Protein AF-A0A2A6BI28-F1 (afdb_monomer_lite)

Structure (mmCIF, N/CA/C/O backbone):
data_AF-A0A2A6BI28-F1
#
_entry.id   AF-A0A2A6BI28-F1
#
loop_
_atom_site.group_PDB
_atom_site.id
_atom_site.type_symbol
_atom_site.label_atom_id
_atom_site.label_alt_id
_atom_site.label_comp_id
_atom_site.label_asym_id
_atom_site.label_entity_id
_atom_site.label_seq_id
_atom_site.pdbx_PDB_ins_code
_atom_site.Cartn_x
_atom_site.Cartn_y
_atom_site.Cartn_z
_atom_site.occupancy
_atom_site.B_iso_or_equiv
_atom_site.auth_seq_id
_atom_site.auth_comp_id
_atom_site.auth_asym_id
_atom_site.auth_atom_id
_atom_site.pdbx_PDB_model_num
ATOM 1 N N . MET A 1 1 ? 3.156 -1.240 37.378 1.00 35.31 1 MET A N 1
ATOM 2 C CA . MET A 1 1 ? 2.746 -2.511 36.747 1.00 35.31 1 MET A CA 1
ATOM 3 C C . MET A 1 1 ? 2.936 -2.356 35.239 1.00 35.31 1 MET A C 1
ATOM 5 O O . MET A 1 1 ? 2.169 -1.639 34.616 1.00 35.31 1 MET A O 1
ATOM 9 N N . ARG A 1 2 ? 4.031 -2.877 34.669 1.00 36.94 2 ARG A N 1
ATOM 10 C CA . ARG A 1 2 ? 4.276 -2.866 33.216 1.00 36.94 2 ARG A CA 1
ATOM 11 C C . ARG A 1 2 ? 4.108 -4.296 32.724 1.00 36.94 2 ARG A C 1
ATOM 13 O O . ARG A 1 2 ? 5.012 -5.106 32.868 1.00 36.94 2 ARG A O 1
ATOM 20 N N . SER A 1 3 ? 2.914 -4.602 32.233 1.00 33.25 3 SER A N 1
ATOM 21 C CA . SER A 1 3 ? 2.619 -5.865 31.566 1.00 33.25 3 SER A CA 1
ATOM 22 C C . SER A 1 3 ? 3.015 -5.725 30.099 1.00 33.25 3 SER A C 1
ATOM 24 O O . SER A 1 3 ? 2.267 -5.161 29.306 1.00 33.25 3 SER A O 1
ATOM 26 N N . LEU A 1 4 ? 4.205 -6.204 29.745 1.00 33.62 4 LEU A N 1
ATOM 27 C CA . LEU A 1 4 ? 4.521 -6.567 28.366 1.00 33.62 4 LEU A CA 1
ATOM 28 C C . LEU A 1 4 ? 4.030 -8.000 28.189 1.00 33.62 4 LEU A C 1
ATOM 30 O O . LEU A 1 4 ? 4.669 -8.938 28.657 1.00 33.62 4 LEU A O 1
ATOM 34 N N . SER A 1 5 ? 2.850 -8.154 27.590 1.00 37.97 5 SER A N 1
ATOM 35 C CA . SER A 1 5 ? 2.323 -9.480 27.289 1.00 37.97 5 SER A CA 1
ATOM 36 C C . SER A 1 5 ? 3.057 -10.023 26.069 1.00 37.97 5 SER A C 1
ATOM 38 O O . SER A 1 5 ? 3.158 -9.364 25.032 1.00 37.97 5 SER A O 1
ATOM 40 N N . LEU A 1 6 ? 3.606 -11.218 26.241 1.00 34.47 6 LEU A N 1
ATOM 41 C CA . LEU A 1 6 ? 4.351 -12.022 25.284 1.00 34.47 6 LEU A CA 1
ATOM 42 C C . LEU A 1 6 ? 3.415 -12.491 24.145 1.00 34.47 6 LEU A C 1
ATOM 44 O O . LEU A 1 6 ? 3.112 -13.669 24.025 1.00 34.47 6 LEU A O 1
ATOM 48 N N . ILE A 1 7 ? 2.908 -11.553 23.337 1.00 38.41 7 ILE A N 1
ATOM 49 C CA . ILE A 1 7 ? 2.111 -11.794 22.113 1.00 38.41 7 ILE A CA 1
ATOM 50 C C . ILE A 1 7 ? 2.899 -11.333 20.863 1.00 38.41 7 ILE A C 1
ATOM 52 O O . ILE A 1 7 ? 2.453 -11.457 19.728 1.00 38.41 7 ILE A O 1
ATOM 56 N N . ALA A 1 8 ? 4.146 -10.878 21.034 1.00 41.47 8 ALA A N 1
AT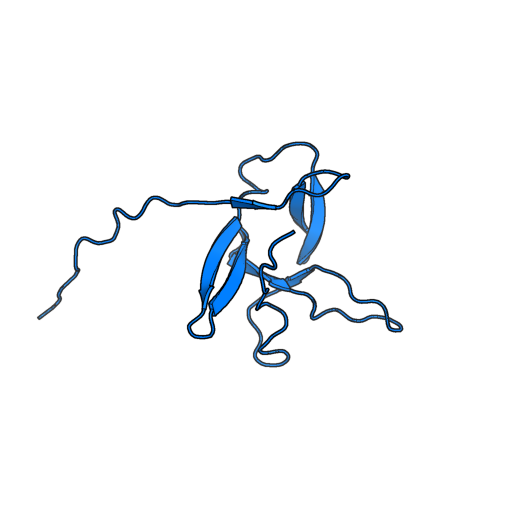OM 57 C CA . ALA A 1 8 ? 5.064 -10.512 19.948 1.00 41.47 8 ALA A CA 1
ATOM 58 C C . ALA A 1 8 ? 5.723 -11.728 19.249 1.00 41.47 8 ALA A C 1
ATOM 60 O O . ALA A 1 8 ? 6.834 -11.634 18.740 1.00 41.47 8 ALA A O 1
ATOM 61 N N . LEU A 1 9 ? 5.037 -12.874 19.242 1.00 44.44 9 LEU A N 1
ATOM 62 C CA . LEU A 1 9 ? 5.350 -14.062 18.437 1.00 44.44 9 LEU A CA 1
ATOM 63 C C . LEU A 1 9 ? 4.253 -14.321 17.390 1.00 44.44 9 LEU A C 1
ATOM 65 O O . LEU A 1 9 ? 4.130 -15.418 16.853 1.00 44.44 9 LEU A O 1
ATOM 69 N N . LEU A 1 10 ? 3.440 -13.305 17.088 1.00 47.94 10 LEU A N 1
ATOM 70 C CA . LEU A 1 10 ? 2.603 -13.304 15.898 1.00 47.94 10 LEU A CA 1
ATOM 71 C C . LEU A 1 10 ? 3.534 -13.229 14.690 1.00 47.94 10 LEU A C 1
ATOM 73 O O . LEU A 1 10 ? 4.149 -12.195 14.439 1.00 47.94 10 LEU A O 1
ATOM 77 N N . LEU A 1 11 ? 3.657 -14.358 13.990 1.00 53.72 11 LEU A N 1
ATOM 78 C CA . LEU A 1 11 ? 4.145 -14.461 12.619 1.00 53.72 11 LEU A CA 1
ATOM 79 C C . LEU A 1 11 ? 3.869 -13.143 11.886 1.00 53.72 11 LEU A C 1
ATOM 81 O O . LEU A 1 11 ? 2.713 -12.728 11.782 1.00 53.72 11 LEU A O 1
ATOM 85 N N . PHE A 1 12 ? 4.916 -12.480 11.394 1.00 60.97 12 PHE A N 1
ATOM 86 C CA . PHE A 1 12 ? 4.767 -11.414 10.411 1.00 60.97 12 PHE A CA 1
ATOM 87 C C . PHE A 1 12 ? 4.198 -12.059 9.143 1.00 60.97 12 PHE A C 1
ATOM 89 O O . PHE A 1 12 ? 4.939 -12.381 8.216 1.00 60.97 12 PHE A O 1
ATOM 96 N N . ILE A 1 13 ? 2.889 -12.332 9.126 1.00 82.00 13 ILE A N 1
ATOM 97 C CA . ILE A 1 13 ? 2.176 -12.810 7.946 1.00 82.00 13 ILE A CA 1
ATOM 98 C C . ILE A 1 13 ? 2.076 -11.601 7.033 1.00 82.00 13 ILE A C 1
ATOM 100 O O . ILE A 1 13 ? 1.112 -10.838 7.048 1.00 82.00 13 ILE A O 1
ATOM 104 N N . MET A 1 14 ? 3.159 -11.376 6.306 1.00 91.38 14 MET A N 1
ATOM 105 C CA . MET A 1 14 ? 3.179 -10.431 5.217 1.00 91.38 14 MET A CA 1
ATOM 106 C C . MET A 1 14 ? 2.493 -11.074 4.018 1.00 91.38 14 MET A C 1
ATOM 108 O O . MET A 1 14 ? 2.578 -12.284 3.805 1.00 91.38 14 MET A O 1
ATOM 112 N N . VAL A 1 15 ? 1.829 -10.249 3.225 1.00 95.12 15 VAL A N 1
ATOM 113 C CA . VAL A 1 15 ? 1.117 -10.677 2.024 1.00 95.12 15 VAL A CA 1
ATOM 114 C C . VAL A 1 15 ? 1.621 -9.892 0.828 1.00 95.12 15 VAL A C 1
ATOM 116 O O . VAL A 1 15 ? 1.998 -8.731 0.962 1.00 95.12 15 VAL A O 1
ATOM 119 N N . ALA A 1 16 ? 1.596 -10.512 -0.344 1.00 95.94 16 ALA A N 1
ATOM 120 C CA . ALA A 1 16 ? 1.794 -9.820 -1.608 1.00 95.94 16 ALA A CA 1
ATOM 121 C C . ALA A 1 16 ? 0.459 -9.798 -2.358 1.00 95.94 16 ALA A C 1
ATOM 123 O O . ALA A 1 16 ? -0.223 -10.822 -2.441 1.00 95.94 16 ALA A O 1
ATOM 124 N N . LEU A 1 17 ? 0.079 -8.641 -2.901 1.00 95.19 17 LEU A N 1
ATOM 125 C CA . LEU A 1 17 ? -1.125 -8.521 -3.725 1.00 95.19 17 LEU A CA 1
ATOM 126 C C . LEU A 1 17 ? -0.727 -8.697 -5.189 1.00 95.19 17 LEU A C 1
ATOM 128 O O . LEU A 1 17 ? 0.115 -7.953 -5.690 1.00 95.19 17 LEU A O 1
ATOM 132 N N . LYS A 1 18 ? -1.317 -9.687 -5.862 1.00 94.94 18 LYS A N 1
ATOM 133 C CA . LYS A 1 18 ? -1.001 -10.048 -7.247 1.00 94.94 18 LYS A CA 1
ATOM 134 C C . LYS A 1 18 ? -2.167 -9.721 -8.173 1.00 94.94 18 LYS A C 1
ATOM 136 O O . LYS A 1 18 ? -3.304 -10.085 -7.898 1.00 94.94 18 LYS A O 1
ATOM 141 N N . SER A 1 19 ? -1.851 -9.099 -9.300 1.00 91.44 19 SER A N 1
ATOM 142 C CA . SER A 1 19 ? -2.726 -8.943 -10.460 1.00 91.44 19 SER A CA 1
ATOM 143 C C . SER A 1 19 ? -2.225 -9.805 -11.626 1.00 91.44 19 SER A C 1
ATOM 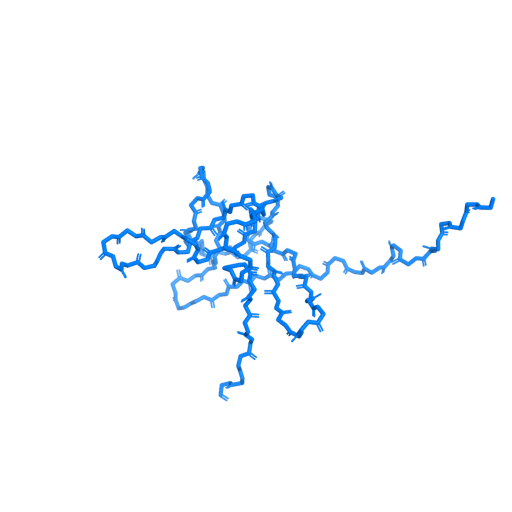145 O O . SER A 1 19 ? -1.166 -10.434 -11.545 1.00 91.44 19 SER A O 1
ATOM 147 N N . ILE A 1 20 ? -2.939 -9.784 -12.754 1.00 92.75 20 ILE A N 1
ATOM 148 C CA . ILE A 1 20 ? -2.467 -10.408 -14.002 1.00 92.75 20 ILE A CA 1
ATOM 149 C C . ILE A 1 20 ? -1.157 -9.790 -14.529 1.00 92.75 20 ILE A C 1
ATOM 151 O O . ILE A 1 20 ? -0.460 -10.427 -15.310 1.00 92.75 20 ILE A O 1
ATOM 155 N N . HIS A 1 21 ? -0.812 -8.573 -14.091 1.00 90.94 21 HIS A N 1
ATOM 156 C CA . HIS A 1 21 ? 0.373 -7.822 -14.519 1.00 90.94 21 HIS A CA 1
ATOM 157 C C . HIS A 1 21 ? 1.536 -7.883 -13.515 1.00 90.94 21 HIS A C 1
ATOM 159 O O . HIS A 1 21 ? 2.511 -7.153 -13.669 1.00 90.94 21 HIS A O 1
ATOM 165 N N . GLY A 1 22 ? 1.432 -8.714 -12.473 1.00 95.19 22 GLY A N 1
ATOM 166 C CA . GLY A 1 22 ? 2.454 -8.850 -11.433 1.00 95.19 22 GLY A CA 1
ATOM 167 C C . GLY A 1 22 ? 1.976 -8.405 -10.053 1.00 95.19 22 GLY A C 1
ATOM 168 O O . GLY A 1 22 ? 0.775 -8.259 -9.803 1.00 95.19 22 GLY A O 1
ATOM 169 N N . TYR A 1 23 ? 2.926 -8.228 -9.143 1.00 97.06 23 TYR A N 1
ATOM 170 C CA . TYR A 1 23 ? 2.704 -7.886 -7.741 1.00 97.06 23 TYR A CA 1
ATOM 171 C C . TYR A 1 23 ? 2.725 -6.380 -7.528 1.00 97.06 23 TYR A C 1
ATOM 173 O O . TYR A 1 23 ? 3.528 -5.684 -8.141 1.00 97.06 23 TYR A O 1
ATOM 181 N N . ILE A 1 24 ? 1.871 -5.866 -6.647 1.00 95.75 24 ILE A N 1
ATOM 182 C CA . ILE A 1 24 ? 1.915 -4.448 -6.296 1.00 95.75 24 ILE A CA 1
ATOM 183 C C . ILE A 1 24 ? 3.187 -4.133 -5.504 1.00 95.75 24 ILE A C 1
ATOM 185 O O . ILE A 1 24 ? 3.548 -4.856 -4.577 1.00 95.75 24 ILE A O 1
ATOM 189 N N . THR A 1 25 ? 3.843 -3.028 -5.840 1.00 95.81 25 THR A N 1
ATOM 190 C CA . THR A 1 25 ? 5.034 -2.556 -5.132 1.00 95.81 25 THR A CA 1
ATOM 191 C C . THR A 1 25 ? 4.960 -1.060 -4.860 1.00 95.81 25 THR A C 1
ATOM 193 O O . THR A 1 25 ? 4.368 -0.291 -5.627 1.00 95.81 25 THR A O 1
ATOM 196 N N . HIS A 1 26 ? 5.543 -0.649 -3.735 1.00 95.00 26 HIS A N 1
ATOM 197 C CA . HIS A 1 26 ? 5.662 0.752 -3.356 1.00 95.00 26 HIS A CA 1
ATOM 198 C C . HIS A 1 26 ? 6.971 1.313 -3.916 1.00 95.00 26 HIS A C 1
ATOM 200 O O . HIS A 1 26 ? 8.052 1.047 -3.395 1.00 95.00 26 HIS A O 1
ATOM 206 N N . TRP A 1 27 ? 6.852 2.129 -4.960 1.00 91.12 27 TRP A N 1
ATOM 207 C CA . TRP A 1 27 ? 7.971 2.793 -5.617 1.00 91.12 27 TRP A CA 1
ATOM 208 C C . TRP A 1 27 ? 8.237 4.202 -5.071 1.00 91.12 27 TRP A C 1
ATOM 210 O O . TRP A 1 27 ? 7.503 4.724 -4.229 1.00 91.12 27 TRP A O 1
ATOM 220 N N . PHE A 1 28 ? 9.287 4.852 -5.577 1.00 88.06 28 PHE A N 1
ATOM 221 C CA . PHE A 1 28 ? 9.652 6.216 -5.193 1.00 88.06 28 PHE A CA 1
ATOM 222 C C . PHE A 1 28 ? 8.457 7.186 -5.218 1.00 88.06 28 PHE A C 1
ATOM 224 O O . PHE A 1 28 ? 7.578 7.110 -6.079 1.00 88.06 28 PHE A O 1
ATOM 231 N N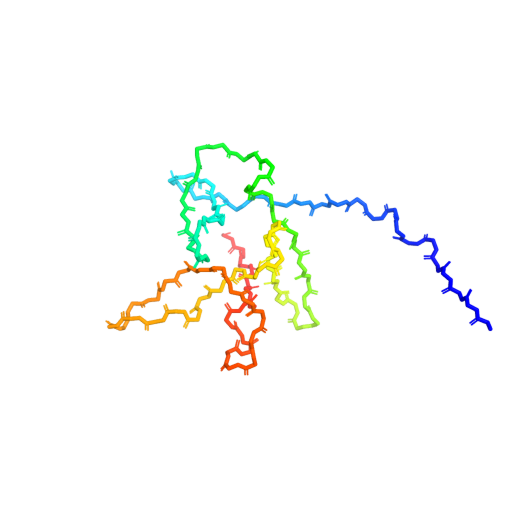 . PHE A 1 29 ? 8.457 8.116 -4.258 1.00 86.75 29 PHE A N 1
ATOM 232 C CA . PHE A 1 29 ? 7.432 9.152 -4.067 1.00 86.75 29 PHE A CA 1
ATOM 233 C C . PHE A 1 29 ? 6.009 8.645 -3.777 1.00 86.75 29 PHE A C 1
ATOM 235 O O . PHE A 1 29 ? 5.050 9.381 -3.989 1.00 86.75 29 PHE A O 1
ATOM 242 N N . GLY A 1 30 ? 5.841 7.423 -3.258 1.00 90.62 30 GLY A N 1
ATOM 243 C CA . GLY A 1 30 ? 4.508 6.922 -2.907 1.00 90.62 30 GLY A CA 1
ATOM 244 C C . GLY A 1 30 ? 3.751 6.314 -4.082 1.00 90.62 30 GLY A C 1
ATOM 245 O O . GLY A 1 30 ? 2.558 6.051 -3.972 1.00 90.62 30 GLY A O 1
ATOM 246 N N . ARG A 1 31 ? 4.391 6.092 -5.232 1.00 90.94 31 ARG A N 1
ATOM 247 C CA . ARG A 1 31 ? 3.705 5.516 -6.391 1.00 90.94 31 ARG A CA 1
ATOM 248 C C . ARG A 1 31 ? 3.487 4.015 -6.189 1.00 90.94 31 ARG A C 1
ATOM 250 O O . ARG A 1 31 ? 4.416 3.313 -5.798 1.00 90.94 31 ARG A O 1
ATOM 257 N N . ALA A 1 32 ? 2.289 3.516 -6.495 1.00 93.75 32 ALA A N 1
ATOM 258 C CA . ALA A 1 32 ? 2.085 2.081 -6.666 1.00 93.75 32 ALA A CA 1
ATOM 259 C C . ALA A 1 32 ? 2.402 1.690 -8.117 1.00 93.75 32 ALA A C 1
ATOM 261 O O . ALA A 1 32 ? 1.971 2.357 -9.059 1.00 93.75 32 ALA A O 1
ATOM 262 N N . THR A 1 33 ? 3.175 0.627 -8.295 1.00 93.75 33 THR A N 1
ATOM 263 C CA . THR A 1 33 ? 3.502 0.041 -9.605 1.00 93.75 33 THR A CA 1
ATOM 264 C C . THR A 1 33 ? 3.472 -1.485 -9.503 1.00 93.75 33 THR A C 1
ATOM 266 O O . THR A 1 33 ? 3.144 -2.018 -8.441 1.00 93.75 33 THR A O 1
ATOM 269 N N . SER A 1 34 ? 3.783 -2.188 -10.590 1.00 94.69 34 SER A N 1
ATOM 270 C CA . SER A 1 34 ? 3.948 -3.640 -10.608 1.00 94.69 34 SER A CA 1
ATOM 271 C C . SER A 1 34 ? 5.419 -4.067 -10.532 1.00 94.69 34 SER A C 1
ATOM 273 O O . SER A 1 34 ? 6.305 -3.369 -11.027 1.00 94.69 34 SER A O 1
ATOM 275 N N . ALA A 1 35 ? 5.654 -5.232 -9.935 1.00 96.19 35 ALA A N 1
ATOM 276 C CA . ALA A 1 35 ? 6.901 -5.989 -9.969 1.00 96.19 35 ALA A CA 1
ATOM 277 C C . ALA A 1 35 ? 6.620 -7.435 -10.409 1.00 96.19 35 ALA A C 1
ATOM 279 O O . ALA A 1 35 ? 5.553 -7.983 -10.120 1.00 96.19 35 ALA A O 1
ATOM 280 N N . ASP A 1 36 ? 7.581 -8.069 -11.079 1.00 97.06 36 ASP A N 1
ATOM 281 C CA . ASP A 1 36 ? 7.403 -9.426 -11.618 1.00 97.06 36 ASP A CA 1
ATOM 282 C C . ASP A 1 36 ? 7.404 -10.508 -10.525 1.00 97.06 36 ASP A C 1
ATOM 284 O O . ASP A 1 36 ? 6.751 -11.544 -10.654 1.00 97.06 36 ASP A O 1
ATOM 288 N N . GLU A 1 37 ? 8.098 -10.254 -9.415 1.00 96.25 37 GLU A N 1
ATOM 289 C CA . GLU A 1 37 ? 8.288 -11.200 -8.316 1.00 96.25 37 GLU A CA 1
ATOM 290 C C . GLU A 1 37 ? 7.923 -10.561 -6.975 1.00 96.25 37 GLU A C 1
ATOM 292 O O . GLU A 1 37 ? 8.213 -9.391 -6.739 1.00 96.25 37 GLU A O 1
ATOM 297 N N . ALA A 1 38 ? 7.341 -11.350 -6.067 1.00 95.12 38 ALA A N 1
ATOM 298 C CA . ALA A 1 38 ? 7.098 -10.937 -4.689 1.00 95.12 38 ALA A CA 1
ATOM 299 C C . ALA A 1 38 ? 8.383 -11.069 -3.860 1.00 95.12 38 ALA A C 1
ATOM 301 O O . ALA A 1 38 ? 8.624 -12.099 -3.224 1.00 95.12 38 ALA A O 1
ATOM 302 N N . LYS A 1 39 ? 9.226 -10.036 -3.897 1.00 92.88 39 LYS A N 1
ATOM 303 C CA . LYS A 1 39 ? 10.405 -9.920 -3.037 1.00 92.88 39 LYS A CA 1
ATOM 304 C C . LYS A 1 39 ? 10.062 -9.092 -1.804 1.00 92.88 39 LYS A C 1
ATOM 306 O O . LYS A 1 39 ? 8.920 -8.728 -1.549 1.00 92.88 39 LYS A O 1
ATOM 311 N N . GLU A 1 40 ? 11.081 -8.814 -1.001 1.00 92.44 40 GLU A N 1
ATOM 312 C CA . GLU A 1 40 ? 10.957 -8.128 0.283 1.00 92.44 40 GLU A CA 1
ATOM 313 C C . GLU A 1 40 ? 10.224 -6.771 0.210 1.00 92.44 40 GLU A C 1
ATOM 315 O O . GLU A 1 40 ? 9.612 -6.358 1.193 1.00 92.44 40 GLU A O 1
ATOM 320 N N . TRP A 1 41 ? 10.262 -6.075 -0.931 1.00 91.25 41 TRP A N 1
ATOM 321 C CA . TRP A 1 41 ? 9.646 -4.752 -1.102 1.00 91.25 41 TRP A CA 1
ATOM 322 C C . TRP A 1 41 ? 8.166 -4.804 -1.513 1.00 91.25 41 TRP A C 1
ATOM 324 O O . TRP A 1 41 ? 7.429 -3.852 -1.254 1.00 91.25 41 TRP A O 1
ATOM 334 N N . GLU A 1 42 ? 7.720 -5.929 -2.071 1.00 95.62 42 GLU A N 1
ATOM 335 C CA . GLU A 1 42 ? 6.330 -6.216 -2.451 1.00 95.62 42 GLU A CA 1
ATOM 336 C C . GLU A 1 42 ? 5.518 -6.777 -1.275 1.00 95.62 42 GLU A C 1
ATOM 338 O O . GLU A 1 42 ? 4.288 -6.833 -1.322 1.00 95.62 42 GLU A O 1
ATOM 343 N N . MET A 1 43 ? 6.204 -7.197 -0.209 1.00 95.81 43 MET A N 1
ATOM 344 C CA . MET A 1 43 ? 5.572 -7.700 1.000 1.00 95.81 43 MET A CA 1
ATOM 345 C C . MET A 1 43 ? 4.914 -6.556 1.780 1.00 95.81 43 MET A C 1
ATOM 347 O O . MET A 1 43 ? 5.565 -5.614 2.241 1.00 95.81 43 MET A O 1
ATOM 351 N N . LEU A 1 44 ? 3.601 -6.663 1.965 1.00 95.81 44 LEU A N 1
ATOM 352 C CA . LEU A 1 44 ? 2.781 -5.730 2.728 1.00 95.81 44 LEU A CA 1
ATOM 353 C C . LEU A 1 44 ? 2.397 -6.344 4.070 1.00 95.81 44 LEU A C 1
ATOM 355 O O . LEU A 1 44 ? 2.129 -7.539 4.177 1.00 95.81 44 LEU A O 1
ATOM 359 N N . THR A 1 45 ? 2.317 -5.511 5.100 1.00 95.62 45 THR A N 1
ATOM 360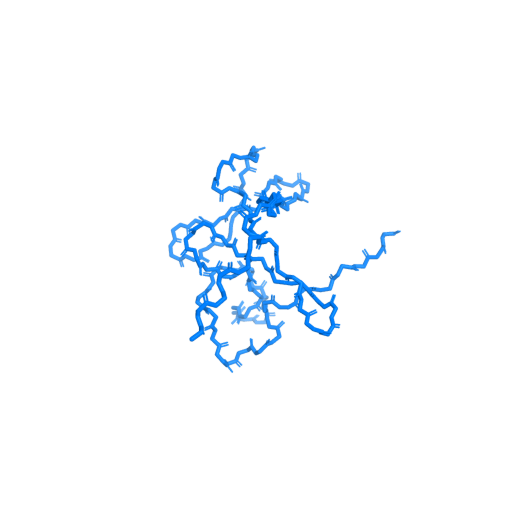 C CA . THR A 1 45 ? 1.713 -5.882 6.379 1.00 95.62 45 THR A CA 1
ATOM 361 C C . THR A 1 45 ? 0.207 -5.625 6.308 1.00 95.62 45 THR A C 1
ATOM 363 O O . THR A 1 45 ? -0.190 -4.455 6.244 1.00 95.62 45 THR A O 1
ATOM 366 N N . PRO A 1 46 ? -0.639 -6.669 6.309 1.00 95.00 46 PRO A N 1
ATOM 367 C CA . PRO A 1 46 ? -2.078 -6.492 6.387 1.00 95.00 46 PRO A CA 1
ATOM 368 C C . PRO A 1 46 ? -2.478 -6.129 7.822 1.00 95.00 46 PRO A C 1
ATOM 370 O O . PRO A 1 46 ? -1.947 -6.664 8.794 1.00 95.00 46 PRO A O 1
ATOM 373 N N . VAL A 1 47 ? -3.437 -5.223 7.956 1.00 93.62 47 VAL A N 1
ATOM 374 C CA . VAL A 1 47 ? -4.018 -4.798 9.229 1.00 93.62 47 VAL A CA 1
ATOM 375 C C . VAL A 1 47 ? -5.523 -4.918 9.097 1.00 93.62 47 VAL A C 1
ATOM 377 O O . VAL A 1 47 ? -6.114 -4.278 8.235 1.00 93.62 47 VAL A O 1
ATOM 380 N N . LYS A 1 48 ? -6.138 -5.763 9.924 1.00 92.81 48 LYS A N 1
ATOM 381 C CA . LYS A 1 48 ? -7.593 -5.895 9.963 1.00 92.81 48 LYS A CA 1
ATOM 382 C C . LYS A 1 48 ? -8.174 -4.764 10.809 1.00 92.81 48 LYS A C 1
ATOM 384 O O . LYS A 1 48 ? -7.719 -4.560 11.933 1.00 92.81 48 LYS A O 1
ATOM 389 N N . ASN A 1 49 ? -9.149 -4.051 10.265 1.00 91.25 49 ASN A N 1
ATOM 390 C CA . ASN A 1 49 ? -9.833 -2.948 10.927 1.00 91.25 49 ASN A CA 1
ATOM 391 C C . ASN A 1 49 ? -11.062 -3.451 11.705 1.00 91.25 49 ASN A C 1
ATOM 393 O O . ASN A 1 49 ? -11.591 -4.532 11.427 1.00 91.25 49 ASN A O 1
ATOM 397 N N . ASP A 1 50 ? -11.537 -2.651 12.664 1.00 93.44 50 ASP A N 1
ATOM 398 C CA . ASP A 1 50 ? -12.668 -3.004 13.542 1.00 93.44 50 ASP A CA 1
ATOM 399 C C . ASP A 1 50 ? -13.985 -3.207 12.775 1.00 93.44 50 ASP A C 1
ATOM 401 O O . ASP A 1 50 ? -14.840 -3.987 13.189 1.00 93.44 50 ASP A O 1
ATOM 405 N N . ASP A 1 51 ? -14.142 -2.533 11.635 1.00 91.38 51 ASP A N 1
ATOM 406 C CA . ASP A 1 51 ? -15.310 -2.641 10.755 1.00 91.38 51 ASP A CA 1
ATOM 407 C C . ASP A 1 51 ? -15.238 -3.837 9.784 1.00 91.38 51 ASP A C 1
ATOM 409 O O . ASP A 1 51 ? -16.113 -4.015 8.936 1.00 91.38 51 ASP A O 1
ATOM 413 N N . GLY A 1 52 ? -14.190 -4.659 9.899 1.00 91.44 52 GLY A N 1
ATOM 414 C CA . GLY A 1 52 ? -13.952 -5.832 9.065 1.00 91.44 52 GLY A CA 1
ATOM 415 C C . GLY A 1 52 ? -13.225 -5.551 7.748 1.00 91.44 52 GLY A C 1
ATOM 416 O O . GLY A 1 52 ? -12.902 -6.509 7.042 1.00 91.44 52 GLY A O 1
ATOM 417 N N . SER A 1 53 ? -12.934 -4.287 7.424 1.00 93.62 53 SER A N 1
ATOM 418 C CA . SER A 1 53 ? -12.060 -3.934 6.300 1.00 93.62 53 SER A CA 1
ATOM 419 C C . SER A 1 53 ? -10.588 -4.256 6.601 1.00 93.62 53 SER A C 1
ATOM 421 O O . SER A 1 53 ? -10.218 -4.663 7.707 1.00 93.62 53 SER A O 1
ATOM 423 N N . TRP A 1 54 ? -9.734 -4.101 5.595 1.00 94.50 54 TRP A N 1
ATOM 424 C CA . TRP A 1 54 ? -8.298 -4.335 5.678 1.00 94.50 54 TRP A CA 1
ATOM 425 C C . TRP A 1 54 ? -7.520 -3.122 5.192 1.00 94.50 54 TRP A C 1
ATOM 427 O O . TRP A 1 54 ? -7.815 -2.575 4.137 1.00 94.50 54 TRP A O 1
ATOM 437 N N . SER A 1 55 ? -6.452 -2.767 5.892 1.00 93.56 55 SER A N 1
ATOM 438 C CA . SER A 1 55 ? -5.444 -1.829 5.408 1.00 93.56 55 SER A CA 1
ATOM 439 C C . SER A 1 55 ? -4.134 -2.555 5.123 1.00 93.56 55 SER A C 1
ATOM 441 O O . SER A 1 55 ? -3.766 -3.497 5.821 1.00 93.56 55 SER A O 1
ATOM 443 N N . PHE A 1 56 ? -3.384 -2.094 4.123 1.00 94.88 56 PHE A N 1
ATOM 444 C CA . PHE A 1 56 ? -2.106 -2.701 3.746 1.00 94.88 56 PHE A CA 1
ATOM 445 C C . PHE A 1 56 ? -0.974 -1.693 3.881 1.00 94.88 56 PHE A C 1
ATOM 447 O O . PHE A 1 56 ? -0.985 -0.638 3.244 1.00 94.88 56 PHE A O 1
ATOM 454 N N . LYS A 1 57 ? 0.017 -2.013 4.714 1.00 94.81 57 LYS A N 1
ATOM 455 C CA . LYS A 1 57 ? 1.164 -1.143 4.977 1.00 94.81 57 LYS A CA 1
ATOM 456 C C . LYS A 1 57 ? 2.405 -1.660 4.262 1.00 94.81 57 LYS A C 1
ATOM 458 O O . LYS A 1 57 ? 2.814 -2.798 4.459 1.00 94.81 57 LYS A O 1
ATOM 463 N N . SER A 1 58 ? 3.018 -0.804 3.460 1.00 95.12 58 SER A N 1
ATOM 464 C CA . SER A 1 58 ? 4.322 -1.057 2.845 1.00 95.12 58 SER A CA 1
ATOM 465 C C . SER A 1 58 ? 5.456 -1.023 3.868 1.00 95.12 58 SER A C 1
ATOM 467 O O . SER A 1 58 ? 5.332 -0.441 4.952 1.00 95.12 58 SER A O 1
ATOM 469 N N . ARG A 1 59 ? 6.619 -1.542 3.468 1.00 93.38 59 ARG A N 1
ATOM 470 C CA . ARG A 1 59 ? 7.854 -1.497 4.259 1.00 93.38 59 ARG A CA 1
ATOM 471 C C . ARG A 1 59 ? 8.327 -0.079 4.602 1.00 93.38 59 ARG A C 1
ATOM 473 O O . ARG A 1 59 ? 8.883 0.140 5.672 1.00 93.38 59 ARG A O 1
ATOM 480 N N . TYR A 1 60 ? 8.030 0.905 3.752 1.00 93.25 60 TYR A N 1
ATOM 481 C CA . TYR A 1 60 ? 8.285 2.329 4.027 1.00 93.25 60 TYR A CA 1
ATOM 482 C C . TYR A 1 60 ? 7.304 2.949 5.039 1.00 93.25 60 TYR A C 1
ATOM 484 O O . TYR A 1 60 ? 7.292 4.162 5.252 1.00 93.25 60 TYR A O 1
ATOM 492 N N . GLY A 1 61 ? 6.427 2.143 5.638 1.00 92.19 61 GLY A N 1
ATOM 493 C CA . GLY A 1 61 ? 5.456 2.586 6.628 1.00 92.19 61 GLY A CA 1
ATOM 494 C C . GLY A 1 61 ? 4.286 3.391 6.053 1.00 92.19 61 GLY A C 1
ATOM 495 O O . GLY A 1 61 ? 3.559 4.025 6.820 1.00 92.19 61 GLY A O 1
ATOM 496 N N . LYS A 1 62 ? 4.104 3.372 4.727 1.00 93.75 62 LYS A N 1
ATOM 497 C CA . LYS A 1 62 ? 3.000 4.026 4.007 1.00 93.75 62 LYS A CA 1
ATOM 498 C C . LYS A 1 62 ? 1.886 3.033 3.691 1.00 93.75 62 LYS A C 1
ATOM 500 O O . LYS A 1 62 ? 2.170 1.852 3.499 1.00 93.75 62 LYS A O 1
ATOM 505 N N . TRP A 1 63 ? 0.656 3.514 3.612 1.00 94.69 63 TRP A N 1
ATOM 506 C CA . TRP A 1 63 ? -0.551 2.716 3.422 1.00 94.69 63 TRP A CA 1
ATOM 507 C C . TRP A 1 63 ? -1.013 2.748 1.975 1.00 94.69 63 TRP A C 1
ATOM 509 O O . TRP A 1 63 ? -1.002 3.814 1.362 1.00 94.69 63 TRP A O 1
ATOM 519 N N . LEU A 1 64 ? -1.417 1.591 1.455 1.00 94.56 64 LEU A N 1
ATOM 520 C CA . LEU A 1 64 ? -2.036 1.472 0.143 1.00 94.56 64 LEU A CA 1
ATOM 521 C C . LEU A 1 64 ? -3.368 2.227 0.129 1.00 94.56 64 LEU A C 1
ATOM 523 O O . LEU A 1 64 ? -4.236 1.943 0.953 1.00 94.56 64 LEU A O 1
ATOM 527 N N . SER A 1 65 ? -3.519 3.164 -0.800 1.00 92.69 65 SER A N 1
ATOM 528 C CA . SER A 1 65 ? -4.593 4.151 -0.796 1.00 92.69 65 SER A CA 1
ATOM 529 C C . SER A 1 65 ? -5.149 4.402 -2.190 1.00 92.69 65 SER A C 1
ATOM 531 O O . SER A 1 65 ? -4.393 4.550 -3.152 1.00 92.69 65 SER A O 1
ATOM 533 N N . ALA A 1 66 ? -6.471 4.522 -2.269 1.00 90.06 66 ALA A N 1
ATOM 534 C CA . ALA A 1 66 ? -7.211 4.997 -3.436 1.00 90.06 66 ALA A CA 1
ATOM 535 C C . ALA A 1 66 ? -7.546 6.505 -3.357 1.00 90.06 66 ALA A C 1
ATOM 537 O O . ALA A 1 66 ? -8.469 6.972 -4.016 1.00 90.06 66 ALA A O 1
ATOM 538 N N . SER A 1 67 ? -6.828 7.280 -2.534 1.00 86.75 67 SER A N 1
ATOM 539 C CA . SER A 1 67 ? -7.130 8.705 -2.299 1.00 86.75 67 SER A CA 1
ATOM 540 C C . SER A 1 67 ? -6.709 9.654 -3.420 1.00 86.75 67 SER A C 1
ATOM 542 O O . SER A 1 67 ? -7.163 10.797 -3.450 1.00 86.75 67 SER A O 1
ATOM 544 N N . ASN A 1 68 ? -5.833 9.221 -4.327 1.00 82.94 68 ASN A N 1
ATOM 545 C CA . ASN A 1 68 ? -5.316 10.094 -5.371 1.00 82.94 68 ASN A CA 1
ATOM 546 C C . ASN A 1 68 ? -6.244 10.076 -6.591 1.00 82.94 68 ASN A C 1
ATOM 548 O O . ASN A 1 68 ? -6.187 9.149 -7.398 1.00 82.94 68 ASN A O 1
ATOM 552 N N . GLN A 1 69 ? -7.095 11.096 -6.715 1.00 81.44 69 GLN A N 1
ATOM 553 C CA . GLN A 1 69 ? -7.988 11.268 -7.857 1.00 81.44 69 GLN A CA 1
ATOM 554 C C . GLN A 1 69 ? -7.516 12.429 -8.740 1.00 81.44 69 GLN A C 1
ATOM 556 O O . GLN A 1 69 ? -7.390 13.557 -8.268 1.00 81.44 69 GLN A O 1
ATOM 561 N N . ILE A 1 70 ? -7.278 12.157 -10.024 1.00 80.38 70 ILE A N 1
ATOM 562 C CA . ILE A 1 70 ? -6.879 13.161 -11.021 1.00 80.38 70 ILE A CA 1
ATOM 563 C C . ILE A 1 70 ? -7.801 13.004 -12.227 1.00 80.38 70 ILE A C 1
ATOM 565 O O . ILE A 1 70 ? -7.924 11.905 -12.765 1.00 80.38 70 ILE A O 1
ATOM 569 N N . ASP A 1 71 ? -8.476 14.085 -12.618 1.00 86.06 71 ASP A N 1
ATOM 570 C CA . ASP A 1 71 ? -9.395 14.130 -13.766 1.00 86.06 71 ASP A CA 1
ATOM 571 C C . ASP A 1 71 ? -10.452 13.008 -13.768 1.00 86.06 71 ASP A C 1
ATOM 573 O O . ASP A 1 71 ? -10.791 12.434 -14.799 1.00 86.06 71 ASP A O 1
ATOM 577 N N . GLY A 1 72 ? -10.965 12.661 -12.582 1.00 83.88 72 GLY A N 1
ATOM 578 C CA . GLY A 1 72 ? -11.967 11.605 -12.395 1.00 83.88 72 GLY A CA 1
ATOM 579 C C . GLY A 1 72 ? -11.403 10.180 -12.322 1.00 83.88 72 GLY A C 1
ATOM 580 O O . GLY A 1 72 ? -12.126 9.272 -11.914 1.00 83.88 72 GLY A O 1
ATOM 581 N N . PHE A 1 73 ? -10.119 9.975 -12.618 1.00 84.25 73 PHE A N 1
ATOM 582 C CA . PHE A 1 73 ? -9.448 8.682 -12.483 1.00 84.25 73 PHE A CA 1
ATOM 583 C C . PHE A 1 73 ? -8.877 8.494 -11.079 1.00 84.25 73 PHE A C 1
ATOM 585 O O . PHE A 1 73 ? -8.243 9.397 -10.533 1.00 84.25 73 PHE A O 1
ATOM 592 N N . ILE A 1 74 ? -9.079 7.305 -10.508 1.00 84.62 74 ILE A N 1
ATOM 593 C CA . ILE A 1 74 ? -8.526 6.912 -9.209 1.00 84.62 74 ILE A CA 1
ATOM 594 C C . ILE A 1 74 ? -7.195 6.198 -9.431 1.00 84.62 74 ILE A C 1
ATOM 596 O O . ILE A 1 74 ? -7.129 5.178 -10.117 1.00 84.62 74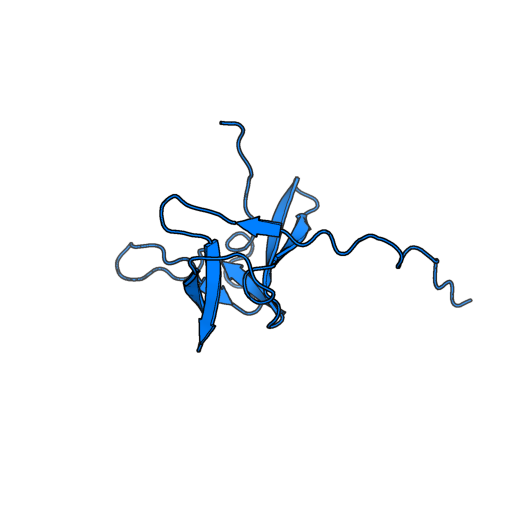 ILE A O 1
ATOM 600 N N . TYR A 1 75 ? -6.145 6.713 -8.802 1.00 86.44 75 TYR A N 1
ATOM 601 C CA . TYR A 1 75 ? -4.817 6.124 -8.804 1.00 86.44 75 TYR A CA 1
ATOM 602 C C . TYR A 1 75 ? -4.528 5.488 -7.453 1.00 86.44 75 TYR A C 1
ATOM 604 O O . TYR A 1 75 ? -4.584 6.132 -6.402 1.00 86.44 75 TYR A O 1
ATOM 612 N N . VAL A 1 76 ? -4.146 4.215 -7.494 1.00 90.62 76 VAL A N 1
ATOM 613 C CA . VAL A 1 76 ? -3.648 3.518 -6.314 1.00 90.62 76 VAL A CA 1
ATOM 614 C C . VAL A 1 76 ? -2.237 4.022 -6.003 1.00 90.62 76 VAL A C 1
ATOM 616 O O . VAL A 1 76 ? -1.369 4.078 -6.874 1.00 90.62 76 VAL A O 1
ATOM 619 N N . THR A 1 77 ? -2.007 4.423 -4.757 1.00 93.25 77 THR A N 1
ATOM 620 C CA . THR A 1 77 ? -0.736 4.982 -4.272 1.00 93.25 77 THR A CA 1
ATOM 621 C C . THR A 1 77 ? -0.435 4.504 -2.853 1.00 93.25 77 THR A C 1
ATOM 623 O O . THR A 1 77 ? -1.227 3.795 -2.241 1.00 93.25 77 THR A O 1
ATOM 626 N N . PHE A 1 78 ? 0.727 4.874 -2.325 1.00 93.81 78 PHE A N 1
ATOM 627 C CA . PHE A 1 78 ? 1.144 4.645 -0.952 1.00 93.81 78 PHE A CA 1
ATOM 628 C C . PHE A 1 78 ? 1.356 5.979 -0.241 1.00 93.81 78 PHE A C 1
ATOM 630 O O . PHE A 1 78 ? 2.286 6.725 -0.546 1.00 93.81 78 PHE A O 1
ATOM 637 N N . VAL A 1 79 ? 0.521 6.267 0.754 1.00 91.25 79 VAL A N 1
ATOM 638 C CA . VAL A 1 79 ? 0.511 7.561 1.451 1.00 91.25 79 VAL A CA 1
ATOM 639 C C . VAL A 1 79 ? 0.717 7.404 2.955 1.00 91.25 79 VAL A C 1
ATOM 641 O O . VAL A 1 79 ? 0.569 6.325 3.534 1.00 91.25 79 VAL A O 1
ATOM 644 N N . SER A 1 80 ? 1.107 8.487 3.629 1.00 89.56 80 SER A N 1
ATOM 645 C CA . SER A 1 80 ? 0.971 8.537 5.090 1.00 89.56 80 SER A CA 1
ATOM 646 C C . SER A 1 80 ? -0.514 8.444 5.429 1.00 89.56 80 SER A C 1
ATOM 648 O O . SER A 1 80 ? -1.306 9.074 4.732 1.00 89.56 80 SER A O 1
ATOM 650 N N . LYS A 1 81 ? -0.887 7.730 6.502 1.00 76.94 81 LYS A N 1
ATOM 651 C CA . LYS A 1 81 ? -2.284 7.723 6.961 1.00 76.94 81 LYS A CA 1
ATOM 652 C C . LYS A 1 81 ? -2.685 9.170 7.214 1.00 76.94 81 LYS A C 1
ATOM 654 O O . LYS A 1 81 ? -2.078 9.827 8.061 1.00 76.94 81 LYS A O 1
ATOM 659 N N . ASN A 1 82 ? -3.608 9.678 6.413 1.00 68.06 82 ASN A N 1
ATOM 660 C CA . ASN A 1 82 ? -4.079 11.045 6.516 1.00 68.06 82 ASN A CA 1
ATOM 661 C C . ASN A 1 82 ? -5.553 11.013 6.926 1.00 68.06 82 ASN A C 1
ATOM 663 O O . ASN A 1 82 ? -6.272 10.061 6.643 1.00 68.06 82 ASN A O 1
ATOM 667 N N . ASN A 1 83 ? -6.000 12.043 7.637 1.00 60.88 83 ASN A N 1
ATOM 668 C CA . ASN A 1 83 ? -7.381 12.112 8.118 1.00 60.88 83 ASN A CA 1
ATOM 669 C C . ASN A 1 83 ? -8.344 12.669 7.055 1.00 60.88 83 ASN A C 1
ATOM 671 O O . ASN A 1 83 ? -9.519 12.861 7.353 1.00 60.88 83 ASN A O 1
ATOM 675 N N . LEU A 1 84 ? -7.851 12.978 5.849 1.00 65.38 84 LEU A N 1
ATOM 676 C CA . LEU A 1 84 ? -8.637 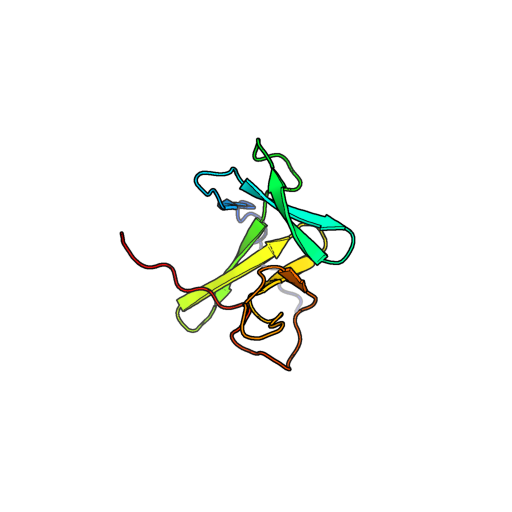13.622 4.796 1.00 65.38 84 LEU A CA 1
ATOM 677 C C . LEU A 1 84 ? -9.482 12.611 4.023 1.00 65.38 84 LEU A C 1
ATOM 679 O O . LEU A 1 84 ? -10.590 12.944 3.617 1.00 65.38 84 LEU A O 1
ATOM 683 N N . CYS A 1 85 ? -9.009 11.370 3.885 1.00 71.88 85 CYS A N 1
ATOM 684 C CA . CYS A 1 85 ? -9.835 10.275 3.401 1.00 71.88 85 CYS A CA 1
ATOM 685 C C . CYS A 1 85 ? -9.750 9.077 4.340 1.00 71.88 85 CYS A C 1
ATOM 687 O O . CYS A 1 85 ? -8.900 8.211 4.196 1.00 71.88 85 CYS A O 1
ATOM 689 N N . LYS A 1 86 ? -10.676 9.016 5.298 1.00 66.94 86 LYS A N 1
ATOM 690 C CA . LYS A 1 86 ? -10.678 7.987 6.346 1.00 66.94 86 LYS A CA 1
ATOM 691 C C . LYS A 1 86 ? -10.840 6.554 5.814 1.00 66.94 86 LYS A C 1
ATOM 693 O O . LYS A 1 86 ? -10.432 5.635 6.504 1.00 66.94 86 LYS A O 1
ATOM 698 N N . VAL A 1 87 ? -11.435 6.389 4.629 1.00 80.75 87 VAL A N 1
ATOM 699 C CA . VAL A 1 87 ? -11.783 5.084 4.034 1.00 80.75 87 VAL A CA 1
ATOM 700 C C . VAL A 1 87 ? -10.926 4.716 2.820 1.00 80.75 87 VAL A C 1
ATOM 702 O O . VAL A 1 87 ? -11.104 3.648 2.249 1.00 80.75 87 VAL A O 1
ATOM 705 N N . CYS A 1 88 ? -10.005 5.581 2.385 1.00 87.00 88 CYS A N 1
ATOM 706 C CA . CYS A 1 88 ? -9.238 5.332 1.160 1.00 87.00 88 CYS A CA 1
ATOM 707 C C . CYS A 1 88 ? -8.170 4.248 1.328 1.00 87.00 88 CYS A C 1
ATOM 709 O O . CYS A 1 88 ? -7.697 3.703 0.332 1.00 87.00 88 CYS A O 1
ATOM 711 N N . GLU A 1 89 ? -7.779 3.956 2.569 1.00 91.94 89 GLU A N 1
ATOM 712 C CA . GLU A 1 89 ? -6.863 2.875 2.933 1.00 91.94 89 GLU A CA 1
ATOM 713 C C . GLU A 1 89 ? -7.590 1.637 3.482 1.00 91.94 89 GLU A C 1
ATOM 715 O O . GLU A 1 89 ? -6.930 0.688 3.917 1.00 91.94 89 GLU A O 1
ATOM 720 N N . ASP A 1 90 ? -8.925 1.648 3.475 1.00 92.31 90 ASP A N 1
ATOM 721 C CA . ASP A 1 90 ? -9.775 0.597 4.026 1.00 92.31 90 ASP A CA 1
ATOM 722 C C . ASP A 1 90 ? -10.382 -0.209 2.872 1.00 92.31 90 ASP A C 1
ATOM 724 O O . ASP A 1 90 ? -11.303 0.213 2.175 1.00 92.31 90 ASP A O 1
ATOM 728 N N . TRP A 1 91 ? -9.835 -1.398 2.652 1.00 92.50 91 TRP A N 1
ATOM 729 C CA . TRP A 1 91 ? -10.170 -2.279 1.542 1.00 92.50 91 TRP A CA 1
ATOM 730 C C . TRP A 1 91 ? -11.098 -3.394 2.017 1.00 92.50 91 TRP A C 1
ATOM 732 O O . TRP A 1 91 ? -10.859 -4.027 3.047 1.00 92.50 91 TRP A O 1
ATOM 742 N N . ARG A 1 92 ? -12.151 -3.680 1.251 1.00 93.25 92 ARG A N 1
ATOM 743 C CA . ARG A 1 92 ? -12.984 -4.869 1.466 1.00 93.25 92 ARG A CA 1
ATOM 744 C C . ARG A 1 92 ? -12.518 -5.990 0.552 1.00 93.25 92 ARG A C 1
ATOM 746 O O . ARG A 1 92 ? -12.137 -5.752 -0.589 1.00 93.25 92 ARG A O 1
ATOM 753 N N . LEU A 1 93 ? -12.515 -7.201 1.095 1.00 90.25 93 LEU A N 1
ATOM 754 C CA . LEU A 1 93 ? -12.216 -8.412 0.348 1.00 90.25 93 LEU A CA 1
ATOM 755 C C . LEU A 1 93 ? -13.540 -9.101 0.056 1.00 90.25 93 LEU A C 1
ATOM 757 O O . LEU A 1 93 ? -14.173 -9.621 0.976 1.00 90.25 93 LEU A O 1
ATOM 761 N N . ASP A 1 94 ? -13.940 -9.089 -1.207 1.00 87.94 94 ASP A N 1
ATOM 762 C CA . ASP A 1 94 ? -15.111 -9.824 -1.664 1.00 87.94 94 ASP A CA 1
ATOM 763 C C . ASP A 1 94 ? -14.715 -11.253 -2.057 1.00 87.94 94 ASP A C 1
ATOM 765 O O . ASP A 1 94 ? -13.595 -11.516 -2.509 1.00 87.94 94 ASP A O 1
ATOM 769 N N . SER A 1 95 ? -15.631 -12.200 -1.850 1.00 83.62 95 SER A N 1
ATOM 770 C CA . SER A 1 95 ? -15.504 -13.539 -2.420 1.00 83.62 95 SER A CA 1
ATOM 771 C C . SER A 1 95 ? -15.716 -13.470 -3.930 1.00 83.62 95 SER A C 1
ATOM 773 O O . SER A 1 95 ? -16.655 -12.814 -4.381 1.00 83.62 95 SER A O 1
ATOM 775 N N . TRP A 1 96 ? -14.856 -14.159 -4.675 1.00 57.78 96 TRP A N 1
ATOM 776 C CA . TRP A 1 96 ? -14.960 -14.322 -6.125 1.00 57.78 96 TRP A CA 1
ATOM 777 C C . TRP A 1 96 ? -16.093 -15.274 -6.502 1.00 57.78 96 TRP A C 1
ATOM 779 O O . TRP A 1 96 ? -16.258 -16.289 -5.783 1.00 57.78 96 TRP A O 1
#

Organism: Pristionchus pacificus (NCBI:txid54126)

Secondary structure (DSSP, 8-state):
-----S-TTS----B--EETTEEEEEEGGGEEEEESS--TTT-BEEEE-TTS-EEEE-TTSPEEEEEEEETTEEEEEEE---SS-TTTT-B-----

pLDDT: mean 83.58, std 17.86, range [33.25, 97.06]

Foldseek 3Di:
DDDPDPPVPPPQPWDWDADPQATWFADPPFATDHDNDPDQRRTWRWDQDPVRFIWTATPVRWIFFQPDADPNDTGTTTHHDDPPDVCRRTHDDDDD

Radius of gyration: 14.98 Å; chains: 1; bounding box: 26×29×51 Å

Sequence (96 aa):
MRSLSLIALLLFIMVALKSIHGYITHWFFGRATSADEAKEWEMLTPVKNDDGSWSFKSRYGKWLSASNQIDGFIYVTFVSKNNLCKVCEDWRLDSW

InterPro domains:
  IPR008999 Actin-crosslinking [SSF50405] (34-68)
  IPR052883 Hisactophilin [PTHR33351] (15-95)